Protein AF-A0A645G4I4-F1 (afdb_monomer)

Solvent-accessible surface area (backbone atoms only — not comparable to full-atom values): 6638 Å² total; per-residue (Å²): 136,49,60,52,99,86,66,51,76,42,92,48,72,68,53,45,50,53,52,50,50,37,56,75,72,66,52,58,65,49,76,59,77,82,74,96,56,61,87,83,54,78,66,47,58,30,30,40,62,46,33,71,97,43,39,30,35,32,32,72,43,63,69,94,60,55,72,68,50,56,53,49,42,53,55,49,36,75,74,43,95,36,46,72,42,78,33,53,63,84,49,79,80,66,82,77,77,71,45,52,71,66,54,58,69,71,78,109

Sequence (108 aa):
MVVNEQWIPYENIYEYQLISEMIAEKRPFIKGLRYNLDRKKPLSSLVDLNTLPEPTAMYIIPPAQSHTYRESVDNLIQQSDYLGWIWEAEMAMPELPTHKTQIEEKDE

Radius of gyration: 14.22 Å; Cα contacts (8 Å, |Δi|>4): 135; chains: 1; bounding box: 32×26×47 Å

Mean predicted aligned error: 5.24 Å

Organism: NCBI:txid1076179

Secondary structure (DSSP, 8-state):
-EE-TT--EESSHHHHHHHHHHHHTT--EEEP--SS--TTS---SEEESS-SSS-EEEEEE-TT--HHHHHHHHHHHHTSSSEEEEEETTSPPPPPPPPHHHHHTT--

pLDDT: mean 88.67, std 11.61, range [46.47, 97.25]

Nearest PDB structures (foldseek):
  7zrz-assembly1_DP1  TM=4.320E-01  e=5.415E-01  Homo sapiens
  8cp3-assembly1_A  TM=6.399E-01  e=3.062E+00  Methanococcus maripaludis S2
  6xl1-assembly1_B  TM=5.086E-01  e=2.346E+00  Treponema succinifaciens DSM 2489
  2fwr-assembly1_A  TM=2.956E-01  e=3.499E+00  Archaeoglobus fulgidus
  6akd-assembly1_A  TM=3.253E-01  e=3.740E+00  Streptomyces sp. ML694-90F3

Structure (mmCIF, N/CA/C/O backbone):
data_AF-A0A645G4I4-F1
#
_entry.id   AF-A0A645G4I4-F1
#
loop_
_atom_site.group_PDB
_atom_site.id
_atom_site.type_symbol
_atom_site.label_atom_id
_atom_site.label_alt_id
_atom_site.label_comp_id
_atom_site.label_asym_id
_atom_site.label_entity_id
_atom_site.label_se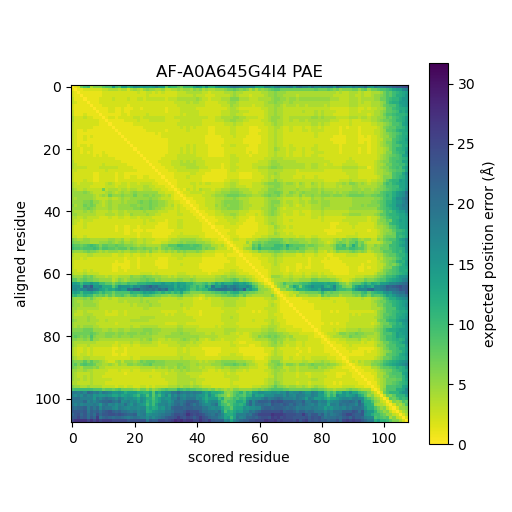q_id
_atom_site.pdbx_PDB_ins_code
_atom_site.Cartn_x
_atom_site.Cartn_y
_atom_site.Cartn_z
_atom_site.occupancy
_atom_site.B_iso_or_equiv
_atom_site.auth_seq_id
_atom_site.auth_comp_id
_atom_site.auth_asym_id
_atom_site.auth_atom_id
_atom_site.pdbx_PDB_model_num
ATOM 1 N N . MET A 1 1 ? -9.363 -3.282 -14.951 1.00 68.00 1 MET A N 1
ATOM 2 C CA . MET A 1 1 ? -9.435 -2.967 -13.512 1.00 68.00 1 MET A CA 1
ATOM 3 C C . MET A 1 1 ? -10.123 -4.143 -12.859 1.00 68.00 1 MET A C 1
ATOM 5 O O . MET A 1 1 ? -11.222 -4.472 -13.288 1.00 68.00 1 MET A O 1
ATOM 9 N N . VAL A 1 2 ? -9.434 -4.830 -11.954 1.00 91.81 2 VAL A N 1
ATOM 10 C CA . VAL A 1 2 ? -9.983 -5.965 -11.201 1.00 91.81 2 VAL A CA 1
ATOM 11 C C . VAL A 1 2 ? -10.158 -5.494 -9.761 1.00 91.81 2 VAL A C 1
ATOM 13 O O . VAL A 1 2 ? -9.404 -4.633 -9.309 1.00 91.81 2 VAL A O 1
ATOM 16 N N . VAL A 1 3 ? -11.187 -5.987 -9.084 1.00 96.38 3 VAL A N 1
ATOM 17 C CA . VAL A 1 3 ? -11.506 -5.627 -7.699 1.00 96.38 3 VAL A CA 1
ATOM 18 C C . VAL A 1 3 ? -11.525 -6.875 -6.826 1.00 96.38 3 VAL A C 1
ATOM 20 O O . VAL A 1 3 ? -11.744 -7.976 -7.336 1.00 96.38 3 VAL A O 1
ATOM 23 N N . ASN A 1 4 ? -11.250 -6.715 -5.532 1.00 95.56 4 ASN A N 1
ATOM 24 C CA . ASN A 1 4 ? -11.439 -7.781 -4.546 1.00 95.56 4 ASN A CA 1
ATOM 25 C C . ASN A 1 4 ? -12.909 -7.852 -4.079 1.00 95.56 4 ASN A C 1
ATOM 27 O O . ASN A 1 4 ? -13.764 -7.112 -4.570 1.00 95.56 4 ASN A O 1
ATOM 31 N N . GLU A 1 5 ? -13.209 -8.735 -3.125 1.00 95.75 5 GLU A N 1
ATOM 32 C CA . GLU A 1 5 ? -14.564 -8.933 -2.580 1.00 95.75 5 GLU A CA 1
ATOM 33 C C . GLU A 1 5 ? -15.142 -7.665 -1.924 1.00 95.75 5 GLU A C 1
ATOM 35 O O . GLU A 1 5 ? -16.351 -7.441 -1.933 1.00 95.75 5 GLU A O 1
ATOM 40 N N . GLN A 1 6 ? -14.271 -6.798 -1.407 1.00 95.50 6 GLN A N 1
ATOM 41 C CA . GLN A 1 6 ? -14.589 -5.503 -0.808 1.00 95.50 6 GLN A CA 1
ATOM 42 C C . GLN A 1 6 ? -14.659 -4.368 -1.846 1.00 95.50 6 GLN A C 1
ATOM 44 O O . GLN A 1 6 ? -14.733 -3.200 -1.470 1.00 95.50 6 GLN A O 1
ATOM 49 N N . TRP A 1 7 ? -14.646 -4.690 -3.146 1.00 95.75 7 TRP A N 1
ATOM 50 C CA . TRP A 1 7 ? -14.690 -3.738 -4.263 1.00 95.75 7 TRP A CA 1
ATOM 51 C C . TRP A 1 7 ? -13.495 -2.777 -4.343 1.00 95.75 7 TRP A C 1
ATOM 53 O O . TRP A 1 7 ? -13.563 -1.738 -5.002 1.00 95.75 7 TRP A O 1
ATOM 63 N N . ILE A 1 8 ? -12.371 -3.134 -3.722 1.00 96.31 8 ILE A N 1
ATOM 64 C CA . ILE A 1 8 ? -11.139 -2.350 -3.773 1.00 96.31 8 ILE A CA 1
ATOM 65 C C . ILE A 1 8 ? -10.366 -2.736 -5.038 1.00 96.31 8 ILE A C 1
ATOM 67 O O . ILE A 1 8 ? -10.055 -3.916 -5.231 1.00 96.31 8 ILE A O 1
ATOM 71 N N . PRO A 1 9 ? -10.056 -1.775 -5.924 1.00 95.31 9 PRO A N 1
ATOM 72 C CA . PRO A 1 9 ? -9.311 -2.052 -7.141 1.00 95.31 9 PRO A CA 1
ATOM 73 C C . PRO A 1 9 ? -7.841 -2.353 -6.844 1.00 95.31 9 PRO A C 1
ATOM 75 O O . PRO A 1 9 ? -7.217 -1.707 -6.000 1.00 95.31 9 PRO A O 1
ATOM 78 N N . TYR A 1 10 ? -7.283 -3.288 -7.607 1.00 94.19 10 TYR A N 1
ATOM 79 C CA . TYR A 1 10 ? -5.862 -3.619 -7.593 1.00 94.19 10 TYR A CA 1
ATOM 80 C C . TYR A 1 10 ? -5.329 -3.804 -9.019 1.00 94.19 10 TYR A C 1
ATOM 82 O O . TYR A 1 10 ? -6.062 -4.138 -9.958 1.00 94.19 10 TYR A O 1
ATOM 90 N N . GLU A 1 11 ? -4.038 -3.552 -9.198 1.00 89.69 11 GLU A N 1
ATOM 91 C CA . GLU A 1 11 ? -3.355 -3.599 -10.488 1.00 89.69 11 GLU A CA 1
ATOM 92 C C . GLU A 1 11 ? -2.646 -4.930 -10.743 1.00 89.69 11 GLU A C 1
ATOM 94 O O . GLU A 1 11 ? -2.442 -5.299 -11.900 1.00 89.69 11 GLU A O 1
ATOM 99 N N . ASN A 1 12 ? -2.245 -5.639 -9.687 1.00 90.81 12 ASN A N 1
ATOM 100 C CA . ASN A 1 12 ? -1.506 -6.896 -9.775 1.00 90.81 12 ASN A CA 1
ATOM 101 C C . ASN A 1 12 ? -1.705 -7.759 -8.515 1.00 90.81 12 ASN A C 1
ATOM 103 O O . ASN A 1 12 ? -2.325 -7.331 -7.542 1.00 90.81 12 ASN A O 1
ATOM 107 N N . ILE A 1 13 ? -1.176 -8.985 -8.548 1.00 92.81 13 ILE A N 1
ATOM 108 C CA . ILE A 1 13 ? -1.336 -9.964 -7.465 1.00 92.81 13 ILE A CA 1
ATOM 109 C C . ILE A 1 13 ? -0.642 -9.552 -6.158 1.00 92.81 13 ILE A C 1
ATOM 111 O O . ILE A 1 13 ? -1.155 -9.843 -5.084 1.00 92.81 13 ILE A O 1
ATOM 115 N N . TYR A 1 14 ? 0.478 -8.832 -6.234 1.00 94.50 14 TYR A N 1
ATOM 116 C CA . TYR A 1 14 ? 1.203 -8.350 -5.056 1.00 94.50 14 TYR A CA 1
ATOM 117 C C . TYR A 1 14 ? 0.407 -7.263 -4.334 1.00 94.50 14 TYR A C 1
ATOM 119 O O . TYR A 1 14 ? 0.267 -7.284 -3.117 1.00 94.50 14 TYR A O 1
ATOM 127 N N . GLU A 1 15 ? -0.198 -6.344 -5.086 1.00 94.88 15 GLU A N 1
ATOM 128 C CA . GLU A 1 15 ? -1.087 -5.338 -4.512 1.00 94.88 15 GLU A CA 1
ATOM 129 C C . GLU A 1 15 ? -2.346 -5.974 -3.912 1.00 94.88 15 GLU A C 1
ATOM 131 O O . GLU A 1 15 ? -2.774 -5.571 -2.834 1.00 94.88 15 GLU A O 1
ATOM 136 N N . TYR A 1 16 ? -2.899 -7.007 -4.557 1.00 95.94 16 TYR A N 1
ATOM 137 C CA . TYR A 1 16 ? -3.989 -7.794 -3.981 1.00 95.94 16 TYR A CA 1
ATOM 138 C C . TYR A 1 16 ? -3.585 -8.434 -2.646 1.00 95.94 16 TYR A C 1
ATOM 140 O O . TYR A 1 16 ? -4.349 -8.360 -1.684 1.00 95.94 16 TYR A O 1
ATOM 148 N N . GLN A 1 17 ? -2.391 -9.030 -2.570 1.00 96.25 17 GLN A N 1
ATOM 149 C CA . GLN A 1 17 ? -1.870 -9.634 -1.343 1.00 96.25 17 GLN A CA 1
ATOM 150 C C . GLN A 1 17 ? -1.718 -8.593 -0.230 1.00 96.25 17 GLN A C 1
ATOM 152 O O . GLN A 1 17 ? -2.235 -8.805 0.863 1.00 96.25 17 GLN A O 1
ATOM 157 N N . LEU A 1 18 ? -1.094 -7.449 -0.523 1.00 96.81 18 LEU A N 1
ATOM 158 C CA . LEU A 1 18 ? -0.932 -6.372 0.452 1.00 96.81 18 LEU A CA 1
ATOM 159 C C . LEU A 1 18 ? -2.289 -5.859 0.958 1.00 96.81 18 LEU A C 1
ATOM 161 O O . LEU A 1 18 ? -2.492 -5.729 2.160 1.00 96.81 18 LEU A O 1
ATOM 165 N N . ILE A 1 19 ? -3.245 -5.605 0.057 1.00 97.25 19 ILE A N 1
ATOM 166 C CA . ILE A 1 19 ? -4.599 -5.173 0.438 1.00 97.25 19 ILE A CA 1
ATOM 167 C C . ILE A 1 19 ? -5.289 -6.234 1.302 1.00 97.25 19 ILE A C 1
ATOM 169 O O . ILE A 1 19 ? -5.971 -5.887 2.264 1.00 97.25 19 ILE A O 1
ATOM 173 N N . SER A 1 20 ? -5.122 -7.514 0.971 1.00 97.12 20 SER A N 1
ATOM 174 C CA . SER A 1 20 ? -5.723 -8.615 1.728 1.00 97.12 20 SER A CA 1
ATOM 175 C C . SER A 1 20 ? -5.190 -8.664 3.160 1.00 97.12 20 SER A C 1
ATOM 177 O O . SER A 1 20 ? -5.989 -8.795 4.084 1.00 97.12 20 SER A O 1
ATOM 179 N N . GLU A 1 21 ? -3.882 -8.475 3.350 1.00 96.62 21 GLU A N 1
ATOM 180 C CA . GLU A 1 21 ? -3.269 -8.429 4.683 1.00 96.62 21 GLU A CA 1
ATOM 181 C C . GLU A 1 21 ? -3.752 -7.214 5.486 1.00 96.62 21 GLU A C 1
ATOM 183 O O . GLU A 1 21 ? -4.183 -7.345 6.629 1.00 96.62 21 GLU A O 1
ATOM 188 N N . MET A 1 22 ? -3.802 -6.035 4.856 1.00 96.69 22 MET A N 1
ATOM 189 C CA . MET A 1 22 ? -4.324 -4.817 5.489 1.00 96.69 22 MET A CA 1
ATOM 190 C C . MET A 1 22 ? -5.778 -4.981 5.957 1.00 96.69 22 MET A C 1
ATOM 192 O O . MET A 1 22 ? -6.145 -4.512 7.036 1.00 96.69 22 MET A O 1
ATOM 196 N N . ILE A 1 23 ? -6.614 -5.660 5.160 1.00 96.31 23 ILE A N 1
ATOM 197 C CA . ILE A 1 23 ? -8.003 -5.977 5.520 1.00 96.31 23 ILE A CA 1
ATOM 198 C C . ILE A 1 23 ? -8.055 -7.002 6.657 1.00 96.31 23 ILE A C 1
ATOM 200 O O . ILE A 1 23 ? -8.850 -6.826 7.584 1.00 96.31 23 ILE A O 1
ATOM 204 N N . ALA A 1 24 ? -7.234 -8.055 6.603 1.00 95.38 24 ALA A N 1
ATOM 205 C CA . ALA A 1 24 ? -7.180 -9.094 7.630 1.00 95.38 24 ALA A CA 1
ATOM 206 C C . ALA A 1 24 ? -6.793 -8.516 9.001 1.00 95.38 24 ALA A C 1
ATOM 208 O O . ALA A 1 24 ? -7.450 -8.812 10.001 1.00 95.38 24 ALA A O 1
ATOM 209 N N . GLU A 1 25 ? -5.814 -7.608 9.027 1.00 94.25 25 GLU A N 1
ATOM 210 C CA . GLU A 1 25 ? -5.404 -6.866 10.225 1.00 94.25 25 GLU A CA 1
ATOM 211 C C . GLU A 1 25 ? -6.343 -5.700 10.589 1.00 94.25 25 GLU A C 1
ATOM 213 O O . GLU A 1 25 ? -6.122 -5.010 11.583 1.00 94.25 25 GLU A O 1
ATOM 218 N N . LYS A 1 26 ? -7.418 -5.474 9.818 1.00 93.81 26 LYS A N 1
ATOM 219 C CA . LYS A 1 26 ? -8.404 -4.394 10.019 1.00 93.81 26 LYS A CA 1
ATOM 220 C C . LYS A 1 26 ? -7.772 -2.999 10.088 1.00 93.81 26 LYS A C 1
ATOM 222 O O . LYS A 1 26 ? -8.268 -2.117 10.795 1.00 93.81 26 LYS A O 1
ATOM 227 N N . ARG A 1 27 ? -6.692 -2.779 9.339 1.00 93.75 27 ARG A N 1
ATOM 228 C CA . ARG A 1 27 ? -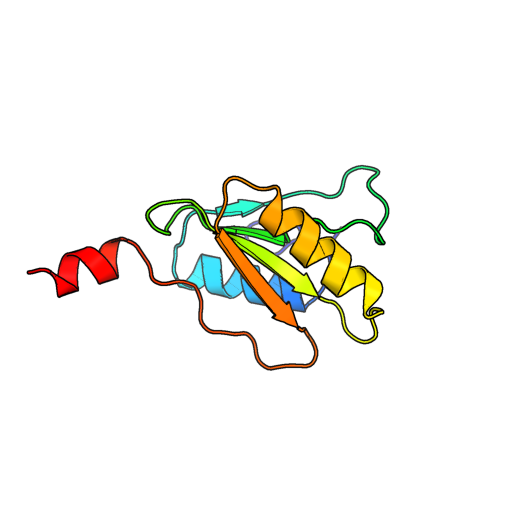5.991 -1.495 9.306 1.00 93.75 27 ARG A CA 1
ATOM 229 C C . ARG A 1 27 ? -6.725 -0.507 8.399 1.00 93.75 27 ARG A C 1
ATOM 231 O O . ARG A 1 27 ? -7.060 -0.858 7.267 1.00 93.75 27 ARG A O 1
ATOM 238 N N . PRO A 1 28 ? -6.969 0.738 8.840 1.00 94.62 28 PRO A N 1
ATOM 239 C CA . PRO A 1 28 ? -7.449 1.785 7.953 1.00 94.62 28 PRO A CA 1
ATOM 240 C C . PRO A 1 28 ? -6.339 2.207 6.983 1.00 94.62 28 PRO A C 1
ATOM 242 O O . PRO A 1 28 ? -5.212 2.484 7.391 1.00 94.62 28 PRO A O 1
ATOM 245 N N . PHE A 1 29 ? -6.666 2.312 5.697 1.00 97.19 29 PHE A N 1
ATOM 246 C CA . PHE A 1 29 ? -5.724 2.762 4.674 1.00 97.19 29 PHE A CA 1
ATOM 247 C C . PHE A 1 29 ? -6.393 3.618 3.596 1.00 97.19 29 PHE A C 1
ATOM 249 O O . PHE A 1 29 ? -7.603 3.544 3.376 1.00 97.19 29 PHE A O 1
ATOM 256 N N . ILE A 1 30 ? -5.586 4.407 2.884 1.00 96.81 30 ILE A N 1
ATOM 257 C CA . ILE A 1 30 ? -5.996 5.135 1.675 1.00 96.81 30 ILE A CA 1
ATOM 258 C C . ILE A 1 30 ? -5.452 4.402 0.451 1.00 96.81 30 ILE A C 1
ATOM 260 O O . ILE A 1 30 ? -4.246 4.199 0.333 1.00 96.81 30 ILE A O 1
ATOM 264 N N . LYS A 1 31 ? -6.326 4.037 -0.495 1.00 96.00 31 LYS A N 1
ATOM 265 C CA . LYS A 1 31 ? -5.924 3.457 -1.784 1.00 96.00 31 LYS A CA 1
ATOM 266 C C . LYS A 1 31 ? -5.677 4.559 -2.815 1.00 96.00 31 LYS A C 1
ATOM 268 O O . LYS A 1 31 ? -6.605 5.265 -3.206 1.00 96.00 31 LYS A O 1
ATOM 273 N N . GLY A 1 32 ? -4.446 4.655 -3.312 1.00 91.50 32 GLY A N 1
ATOM 274 C CA . GLY A 1 32 ? -4.122 5.480 -4.476 1.00 91.50 32 GLY A CA 1
ATOM 275 C C . GLY A 1 32 ? -4.584 4.814 -5.774 1.00 91.50 32 GLY A C 1
ATOM 276 O O . GLY A 1 32 ? -4.399 3.609 -5.956 1.00 91.50 32 GLY A O 1
ATOM 277 N N . LEU A 1 33 ? -5.177 5.582 -6.690 1.00 92.06 33 LEU A N 1
ATOM 278 C CA . LEU A 1 33 ? -5.589 5.092 -8.008 1.00 92.06 33 LEU A CA 1
ATOM 279 C C . LEU A 1 33 ? -4.802 5.788 -9.109 1.00 92.06 33 LEU A C 1
ATOM 281 O O . LEU A 1 33 ? -4.677 7.014 -9.141 1.00 92.06 33 LEU A O 1
ATOM 285 N N . ARG A 1 34 ? -4.296 4.989 -10.044 1.00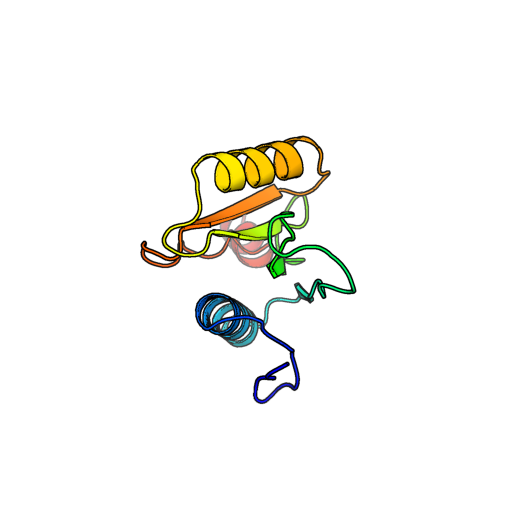 90.00 34 ARG A N 1
ATOM 286 C CA . ARG A 1 34 ? -3.503 5.465 -11.169 1.00 90.00 34 ARG A CA 1
ATOM 287 C C . ARG A 1 34 ? -4.404 5.983 -12.291 1.00 90.00 34 ARG A C 1
ATOM 289 O O . ARG A 1 34 ? -4.719 5.266 -13.237 1.00 90.00 34 ARG A O 1
ATOM 296 N N . TYR A 1 35 ? -4.801 7.250 -12.211 1.00 89.31 35 TYR A N 1
ATOM 297 C CA . TYR A 1 35 ? -5.557 7.919 -13.274 1.00 89.31 35 TYR A CA 1
ATOM 298 C C . TYR A 1 35 ? -4.623 8.651 -14.237 1.00 89.31 35 TYR A C 1
ATOM 300 O O . TYR A 1 35 ? -3.991 9.633 -13.861 1.00 89.31 35 TYR A O 1
ATOM 308 N N . ASN A 1 36 ? -4.533 8.175 -15.485 1.00 88.81 36 ASN A N 1
ATOM 309 C CA . ASN A 1 36 ? -3.692 8.759 -16.546 1.00 88.81 36 ASN A CA 1
ATOM 310 C C . ASN A 1 36 ? -2.205 8.940 -16.173 1.00 88.81 36 ASN A C 1
ATOM 312 O O . ASN A 1 36 ? -1.486 9.714 -16.803 1.00 88.81 36 ASN A O 1
ATOM 316 N N . LEU A 1 37 ? -1.729 8.222 -15.155 1.00 89.62 37 LEU A N 1
ATOM 317 C CA . LEU A 1 37 ? -0.347 8.265 -14.700 1.00 89.62 37 LEU A CA 1
ATOM 318 C C . LEU A 1 37 ? 0.419 7.088 -15.316 1.00 89.62 37 LEU A C 1
ATOM 320 O O . LEU A 1 37 ? 0.018 5.935 -15.168 1.00 89.62 37 LEU A O 1
ATOM 324 N N . ASP A 1 38 ? 1.524 7.377 -16.004 1.00 88.25 38 ASP A N 1
ATOM 325 C CA . ASP A 1 38 ? 2.373 6.365 -16.646 1.00 88.25 38 ASP A CA 1
ATOM 326 C C . ASP A 1 38 ? 2.816 5.289 -15.637 1.00 88.25 38 ASP A C 1
ATOM 328 O O . ASP A 1 38 ? 3.179 5.611 -14.505 1.00 88.25 38 ASP A O 1
ATOM 332 N N . ARG A 1 39 ? 2.812 4.011 -16.039 1.00 84.19 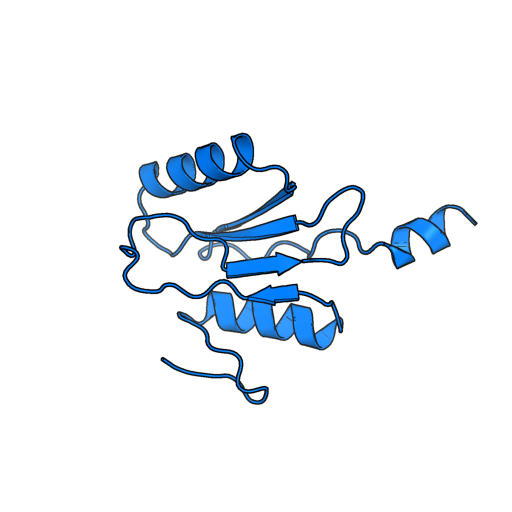39 ARG A N 1
ATOM 333 C CA . ARG A 1 39 ? 3.242 2.873 -15.204 1.00 84.19 39 ARG A CA 1
ATOM 334 C C . ARG A 1 39 ? 4.701 2.968 -14.755 1.00 84.19 39 ARG A C 1
ATOM 336 O O . ARG A 1 39 ? 5.054 2.387 -13.737 1.00 84.19 39 ARG A O 1
ATOM 343 N N . LYS A 1 40 ? 5.536 3.704 -15.489 1.00 84.88 40 LYS A N 1
ATOM 344 C CA . LYS A 1 40 ? 6.933 3.969 -15.127 1.00 84.88 40 LYS A CA 1
ATOM 345 C C . LYS A 1 40 ? 7.068 4.963 -13.977 1.00 84.88 40 LYS A C 1
ATOM 347 O O . LYS A 1 40 ? 8.132 5.034 -13.374 1.00 84.88 40 LYS A O 1
ATOM 352 N N . LYS A 1 41 ? 6.021 5.740 -13.675 1.00 88.88 41 LYS A N 1
ATOM 353 C CA . LYS A 1 41 ? 6.034 6.673 -12.546 1.00 88.88 41 LYS A CA 1
ATOM 354 C C . LYS A 1 41 ? 5.647 5.942 -11.259 1.00 88.88 41 LYS A C 1
ATOM 356 O O . LYS A 1 41 ? 4.592 5.290 -11.241 1.00 88.88 41 LYS A O 1
ATOM 361 N N . PRO A 1 42 ? 6.449 6.060 -10.190 1.00 91.19 42 PRO A N 1
ATOM 362 C CA . PRO A 1 42 ? 6.121 5.443 -8.917 1.00 91.19 42 PRO A CA 1
ATOM 363 C C . PRO A 1 42 ? 4.829 6.039 -8.349 1.00 91.19 42 PRO A C 1
ATOM 365 O O . PRO A 1 42 ? 4.534 7.220 -8.524 1.00 91.19 42 PRO A O 1
ATOM 368 N N . LEU A 1 43 ? 4.041 5.187 -7.706 1.00 92.94 43 LEU A N 1
ATOM 369 C CA . LEU A 1 43 ? 2.857 5.541 -6.928 1.00 92.94 43 LEU A CA 1
ATOM 370 C C . LEU A 1 43 ? 2.799 4.551 -5.769 1.00 92.94 43 LEU A C 1
ATOM 372 O O . LEU A 1 43 ? 3.089 3.369 -5.977 1.00 92.94 43 LEU A O 1
ATOM 376 N N . SER A 1 44 ? 2.430 5.010 -4.577 1.00 95.12 44 SER A N 1
ATOM 377 C CA . SER A 1 44 ? 2.152 4.093 -3.477 1.00 95.12 44 SER A CA 1
ATOM 378 C C . SER A 1 44 ? 0.947 3.219 -3.828 1.00 95.12 44 SER A C 1
ATOM 380 O O . SER A 1 44 ? -0.056 3.689 -4.371 1.00 95.12 44 SER A O 1
ATOM 382 N N . SER A 1 45 ? 1.038 1.927 -3.526 1.00 95.00 45 SER A N 1
ATOM 383 C CA . SER A 1 45 ? -0.108 1.026 -3.633 1.00 95.00 45 SER A CA 1
ATOM 384 C C . SER A 1 45 ? -1.209 1.485 -2.685 1.00 95.00 45 SER A C 1
ATOM 386 O O . SER A 1 45 ? -2.365 1.620 -3.088 1.00 95.00 45 SER A O 1
ATOM 388 N N . LEU A 1 46 ? -0.847 1.802 -1.445 1.00 97.25 46 LEU A N 1
ATOM 389 C CA . LEU A 1 46 ? -1.735 2.391 -0.450 1.00 97.25 46 LEU A CA 1
ATOM 390 C C . LEU A 1 46 ? -0.933 3.164 0.600 1.00 97.25 46 LEU A C 1
ATOM 392 O O . LEU A 1 46 ? 0.296 3.117 0.614 1.00 97.25 46 LEU A O 1
ATOM 396 N N . VAL A 1 47 ? -1.633 3.884 1.467 1.00 97.12 47 VAL A N 1
ATOM 397 C CA . VAL A 1 47 ? -1.064 4.546 2.644 1.00 97.12 47 VAL A CA 1
ATOM 398 C C . VAL A 1 47 ? -1.716 3.948 3.886 1.00 97.12 47 VAL A C 1
ATOM 400 O O . VAL A 1 47 ? -2.933 4.067 4.034 1.00 97.12 47 VAL A O 1
ATOM 403 N N . ASP A 1 48 ? -0.926 3.311 4.752 1.00 96.56 48 ASP A N 1
ATOM 404 C CA . ASP A 1 48 ? -1.361 2.841 6.071 1.00 96.56 48 ASP A CA 1
ATOM 405 C C . ASP A 1 48 ? -1.536 4.054 6.998 1.00 96.56 48 ASP A C 1
ATOM 407 O O . ASP A 1 48 ? -0.599 4.824 7.217 1.00 96.56 48 ASP A O 1
ATOM 411 N N . LEU A 1 49 ? -2.749 4.251 7.521 1.00 94.94 49 LEU A N 1
ATOM 412 C CA . LEU A 1 49 ? -3.075 5.357 8.432 1.00 94.94 49 LEU A CA 1
ATOM 413 C C . LEU A 1 49 ? -2.823 5.009 9.904 1.00 94.94 49 LEU A C 1
ATOM 415 O O . LEU A 1 49 ? -3.025 5.838 10.797 1.00 94.94 49 LEU A O 1
ATOM 419 N N . ASN A 1 50 ? -2.405 3.776 10.164 1.00 91.12 50 ASN A N 1
ATOM 420 C CA . ASN A 1 50 ? -2.324 3.184 11.486 1.00 91.12 50 ASN A CA 1
ATOM 421 C C . ASN A 1 50 ? -0.903 3.135 12.056 1.00 91.12 50 ASN A C 1
ATOM 423 O O . ASN A 1 50 ? -0.626 2.425 13.023 1.00 91.12 50 ASN A O 1
ATOM 427 N N . THR A 1 51 ? 0.003 3.900 11.458 1.00 88.69 51 THR A N 1
ATOM 428 C CA . THR A 1 51 ? 1.394 4.037 11.885 1.00 88.69 51 THR A CA 1
ATOM 429 C C . THR A 1 51 ? 1.611 5.372 12.595 1.00 88.69 51 THR A C 1
ATOM 431 O O . THR A 1 51 ? 0.895 6.348 12.347 1.00 88.69 51 THR A O 1
ATOM 434 N N . LEU A 1 52 ? 2.568 5.407 13.526 1.00 81.56 52 LEU A N 1
ATOM 435 C CA . LEU A 1 52 ? 3.016 6.614 14.231 1.00 81.56 52 LEU A CA 1
ATOM 436 C C . LEU A 1 52 ? 4.514 6.846 13.981 1.00 81.56 52 LEU A C 1
ATOM 438 O O . LEU A 1 52 ? 5.248 5.870 13.826 1.00 81.56 52 LEU A O 1
ATOM 442 N N . PRO A 1 53 ? 4.986 8.108 13.992 1.00 83.00 53 PRO A N 1
ATOM 443 C CA . PRO A 1 53 ? 4.208 9.343 14.174 1.00 83.00 53 PRO A CA 1
ATOM 444 C C . PRO A 1 53 ? 3.386 9.741 12.935 1.00 83.00 53 PRO A C 1
ATOM 446 O O . PRO A 1 53 ? 2.380 10.435 13.066 1.00 83.00 53 PRO A O 1
ATOM 449 N N . GLU A 1 54 ? 3.774 9.256 11.758 1.00 89.69 54 GLU A N 1
ATOM 450 C CA . GLU A 1 54 ? 3.195 9.615 10.462 1.00 89.69 54 GLU A CA 1
ATOM 451 C C . GLU A 1 54 ? 2.570 8.389 9.772 1.00 89.69 54 GLU A C 1
ATOM 453 O O . GLU A 1 54 ? 2.978 7.252 10.047 1.00 89.69 54 GLU A O 1
ATOM 458 N N . PRO A 1 55 ? 1.595 8.586 8.863 1.00 94.44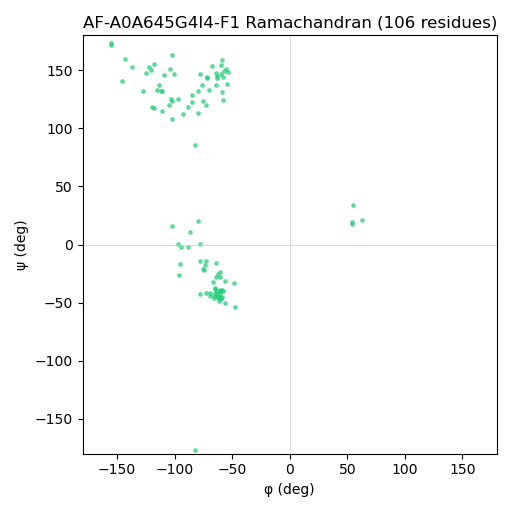 55 PRO A N 1
ATOM 459 C CA . PRO A 1 55 ? 1.139 7.536 7.957 1.00 94.44 55 PRO A CA 1
ATOM 460 C C . PRO A 1 55 ? 2.293 6.950 7.135 1.00 94.44 55 PRO A C 1
ATOM 462 O O . PRO A 1 55 ? 3.261 7.644 6.819 1.00 94.44 55 PRO A O 1
ATOM 465 N N . THR A 1 56 ? 2.171 5.682 6.746 1.00 96.50 56 THR A N 1
ATOM 466 C CA . THR A 1 56 ? 3.206 4.983 5.974 1.00 96.50 56 THR A CA 1
ATOM 467 C C . THR A 1 56 ? 2.726 4.715 4.557 1.00 96.50 56 THR A C 1
ATOM 469 O O . THR A 1 56 ? 1.789 3.949 4.332 1.00 96.50 56 THR A O 1
ATOM 472 N N . ALA A 1 57 ? 3.377 5.330 3.575 1.00 96.94 57 ALA A N 1
ATOM 473 C CA . ALA A 1 57 ? 3.162 5.042 2.168 1.00 96.94 57 ALA A CA 1
ATOM 474 C C . ALA A 1 57 ? 3.828 3.709 1.795 1.00 96.94 57 ALA A C 1
ATOM 476 O O . ALA A 1 57 ? 5.030 3.518 1.982 1.00 96.94 57 ALA A O 1
ATOM 477 N N . MET A 1 58 ? 3.035 2.787 1.252 1.00 96.69 58 MET A N 1
ATOM 478 C CA . MET A 1 58 ? 3.459 1.427 0.933 1.00 96.69 58 MET A CA 1
ATOM 479 C C . MET A 1 58 ? 3.662 1.279 -0.572 1.00 96.69 58 MET A C 1
ATOM 481 O O . MET A 1 58 ? 2.733 1.467 -1.363 1.00 96.69 58 MET A O 1
ATOM 485 N N . TYR A 1 59 ? 4.881 0.942 -0.973 1.00 95.75 59 TYR A N 1
ATOM 486 C CA . TYR A 1 59 ? 5.310 0.829 -2.360 1.00 95.75 59 TYR A CA 1
ATOM 487 C C . TYR A 1 59 ? 5.632 -0.620 -2.701 1.00 95.75 59 TYR A C 1
ATOM 489 O O . TYR A 1 59 ? 6.307 -1.315 -1.946 1.00 95.75 59 TYR A O 1
ATOM 497 N N . ILE A 1 60 ? 5.192 -1.054 -3.878 1.00 94.25 60 ILE A N 1
ATOM 498 C CA . ILE A 1 60 ? 5.546 -2.357 -4.437 1.00 94.25 60 ILE A CA 1
ATOM 499 C C . ILE A 1 60 ? 6.423 -2.119 -5.659 1.00 94.25 60 ILE A C 1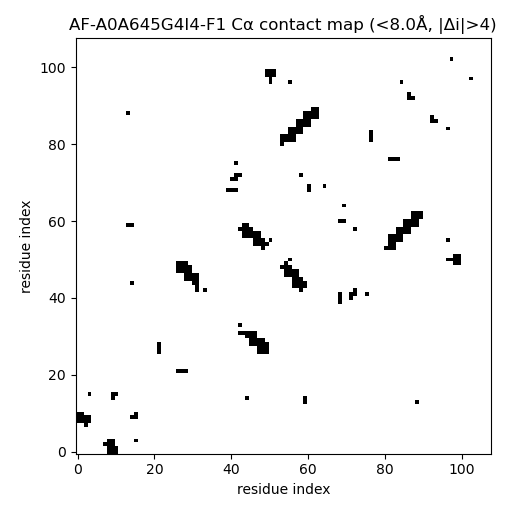
ATOM 501 O O . ILE A 1 60 ? 6.092 -1.308 -6.530 1.00 94.25 60 ILE A O 1
ATOM 505 N N . ILE A 1 61 ? 7.536 -2.838 -5.726 1.00 92.75 61 ILE A N 1
ATOM 506 C CA . ILE A 1 61 ? 8.455 -2.836 -6.860 1.00 92.75 61 ILE A CA 1
ATOM 507 C C . ILE A 1 61 ? 8.193 -4.111 -7.654 1.00 92.75 61 ILE A C 1
ATOM 509 O O . ILE A 1 61 ? 8.499 -5.198 -7.161 1.00 92.75 61 ILE A O 1
ATOM 513 N N . PRO A 1 62 ? 7.583 -4.003 -8.851 1.00 86.88 62 PRO A N 1
ATOM 514 C CA . PRO A 1 62 ? 7.277 -5.167 -9.670 1.00 86.88 62 PRO A CA 1
ATOM 515 C C . PRO A 1 62 ? 8.528 -5.975 -10.050 1.00 86.88 62 PRO A C 1
ATOM 517 O O . PRO A 1 62 ? 9.608 -5.389 -10.171 1.00 86.88 62 PRO A O 1
ATOM 520 N N . PRO A 1 63 ? 8.381 -7.284 -10.331 1.00 84.88 63 PRO A N 1
ATOM 521 C CA . PRO A 1 63 ? 9.478 -8.117 -10.817 1.00 84.88 63 PRO A CA 1
ATOM 522 C C . PRO A 1 63 ? 10.081 -7.562 -12.107 1.00 84.88 63 PRO A C 1
ATOM 524 O O . PRO A 1 63 ? 9.370 -6.960 -12.918 1.00 84.88 63 PRO A O 1
ATOM 527 N N . ALA A 1 64 ? 11.380 -7.785 -12.307 1.00 76.25 64 ALA A N 1
ATOM 528 C CA . ALA A 1 64 ? 12.126 -7.319 -13.480 1.00 76.25 64 ALA A CA 1
ATOM 529 C C . ALA A 1 64 ? 12.044 -5.799 -13.773 1.00 76.25 64 ALA A C 1
ATOM 531 O O . ALA A 1 64 ? 12.359 -5.365 -14.886 1.00 76.25 64 ALA A O 1
ATOM 532 N N . GLN A 1 65 ? 11.638 -4.966 -12.806 1.00 74.12 65 GLN A N 1
ATOM 533 C CA . GLN A 1 65 ? 11.764 -3.512 -12.927 1.00 74.12 65 GLN A CA 1
ATOM 534 C C . GLN A 1 65 ? 13.226 -3.084 -12.811 1.00 74.12 65 GLN A C 1
ATOM 536 O O . GLN A 1 65 ? 14.016 -3.656 -12.063 1.00 74.12 65 GLN A O 1
ATOM 541 N N . SER A 1 66 ? 13.591 -2.052 -13.569 1.00 70.75 66 SER A N 1
ATOM 542 C CA . SER A 1 66 ? 14.954 -1.531 -13.568 1.00 70.75 66 SER A CA 1
ATOM 543 C C . SER A 1 66 ? 15.310 -0.887 -12.227 1.00 70.75 66 SER A C 1
ATOM 545 O O . SER A 1 66 ? 14.456 -0.314 -11.547 1.00 70.75 66 SER A O 1
ATOM 547 N N . HIS A 1 67 ? 16.606 -0.882 -11.902 1.00 76.94 67 HIS A N 1
ATOM 548 C CA . HIS A 1 67 ? 17.167 -0.147 -10.760 1.00 76.94 67 HIS A CA 1
ATOM 549 C C . HIS A 1 67 ? 16.685 1.318 -10.709 1.00 76.94 67 HIS A C 1
ATOM 551 O O . HIS A 1 67 ? 16.392 1.854 -9.648 1.00 76.94 67 HIS A O 1
ATOM 557 N N . THR A 1 68 ? 16.462 1.929 -11.874 1.00 83.69 68 THR A N 1
ATOM 558 C CA . THR A 1 68 ? 15.943 3.299 -11.994 1.00 83.69 68 THR A CA 1
ATOM 559 C C . THR A 1 68 ? 14.524 3.490 -11.438 1.00 83.69 68 THR A C 1
ATOM 561 O O . THR A 1 68 ? 14.182 4.586 -10.992 1.00 83.69 68 THR A O 1
ATOM 564 N N . TYR A 1 69 ? 13.675 2.454 -11.434 1.00 88.69 69 TYR A N 1
ATOM 565 C CA . TYR A 1 69 ? 12.356 2.533 -10.798 1.00 88.69 69 TYR A CA 1
ATOM 566 C C . TYR A 1 69 ? 12.487 2.526 -9.272 1.00 88.69 69 TYR A C 1
ATOM 568 O O . TYR A 1 69 ? 11.836 3.331 -8.608 1.00 88.69 69 TYR A O 1
ATOM 576 N N . ARG A 1 70 ? 13.373 1.679 -8.722 1.00 90.56 70 ARG A N 1
ATOM 577 C CA . ARG A 1 70 ? 13.698 1.649 -7.284 1.00 90.56 70 ARG A CA 1
ATOM 578 C C . ARG A 1 70 ? 14.167 3.020 -6.802 1.00 90.56 70 ARG A C 1
ATOM 580 O O . ARG A 1 70 ? 13.590 3.547 -5.857 1.00 90.56 70 ARG A O 1
ATOM 587 N N . GLU A 1 71 ? 15.125 3.614 -7.508 1.00 91.81 71 GLU A N 1
ATOM 588 C CA . GLU A 1 71 ? 15.629 4.963 -7.223 1.00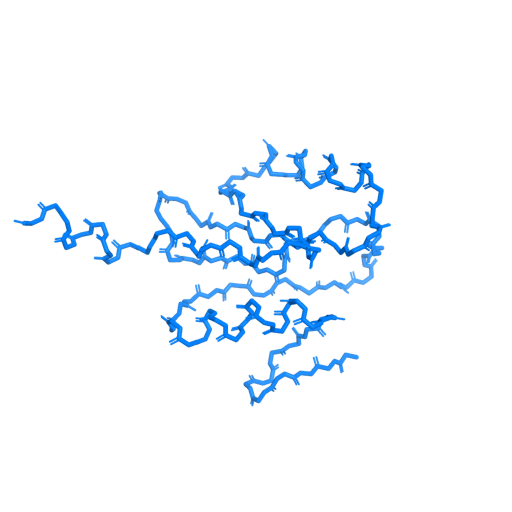 91.81 71 GLU A CA 1
ATOM 589 C C . GLU A 1 71 ? 14.518 6.020 -7.291 1.00 91.81 71 GLU A C 1
ATOM 591 O O . GLU A 1 71 ? 14.466 6.935 -6.474 1.00 91.81 71 GLU A O 1
ATOM 596 N N . SER A 1 72 ? 13.595 5.905 -8.251 1.00 92.75 72 SER A N 1
ATOM 597 C CA . SER A 1 72 ? 12.456 6.826 -8.356 1.00 92.75 72 SER A CA 1
ATOM 598 C C . SER A 1 72 ? 11.514 6.716 -7.152 1.00 92.75 72 SER A C 1
ATOM 600 O O . SER A 1 72 ? 10.994 7.734 -6.698 1.00 92.75 72 SER A O 1
ATOM 602 N N . VAL A 1 73 ? 11.300 5.504 -6.624 1.00 94.44 73 VAL A N 1
ATOM 603 C CA . VAL A 1 73 ? 10.537 5.280 -5.384 1.00 94.44 73 VAL A CA 1
ATOM 604 C C . VAL A 1 73 ? 11.265 5.887 -4.184 1.00 94.44 73 VAL A C 1
ATOM 606 O O . VAL A 1 73 ? 10.638 6.594 -3.402 1.00 94.44 73 VAL A O 1
ATOM 609 N N . ASP A 1 74 ? 12.577 5.671 -4.058 1.00 94.31 74 ASP A N 1
ATOM 610 C CA . ASP A 1 74 ? 13.365 6.240 -2.956 1.00 94.31 74 ASP A CA 1
ATOM 611 C C . ASP A 1 74 ? 13.340 7.770 -2.962 1.00 94.31 74 ASP A C 1
ATOM 613 O O . ASP A 1 74 ? 13.089 8.389 -1.929 1.00 94.31 74 ASP A O 1
ATOM 617 N N . ASN A 1 75 ? 13.521 8.387 -4.132 1.00 94.31 75 ASN A N 1
ATOM 618 C CA . ASN A 1 75 ? 13.425 9.839 -4.284 1.00 94.31 75 ASN A CA 1
ATOM 619 C C . ASN A 1 75 ? 12.033 10.364 -3.902 1.00 94.31 75 ASN A C 1
ATOM 621 O O . ASN A 1 75 ? 11.928 11.413 -3.270 1.00 94.31 75 ASN A O 1
ATOM 625 N N . LEU A 1 76 ? 10.967 9.640 -4.261 1.00 93.56 76 LEU A N 1
ATOM 626 C CA . LEU A 1 76 ? 9.601 10.015 -3.898 1.00 93.56 76 LEU A CA 1
ATOM 627 C C . LEU A 1 76 ? 9.381 9.952 -2.380 1.00 93.56 76 LEU A C 1
ATOM 629 O O . LEU A 1 76 ? 8.776 10.862 -1.825 1.00 93.56 76 LEU A O 1
ATOM 633 N N . ILE A 1 77 ? 9.897 8.917 -1.710 1.00 94.31 77 ILE A N 1
ATOM 634 C CA . ILE A 1 77 ? 9.824 8.788 -0.247 1.00 94.31 77 ILE A CA 1
ATOM 635 C C . ILE A 1 77 ? 10.590 9.923 0.434 1.00 94.31 77 ILE A C 1
ATOM 637 O O . ILE A 1 77 ?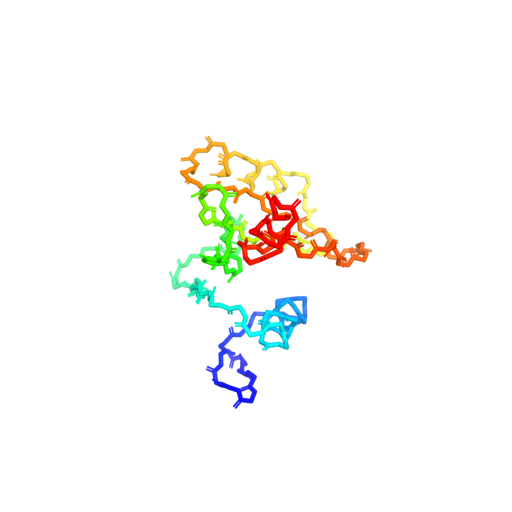 10.060 10.545 1.343 1.00 94.31 77 ILE A O 1
ATOM 641 N N . GLN A 1 78 ? 11.800 10.245 -0.033 1.00 93.94 78 GLN A N 1
ATOM 642 C CA . GLN A 1 78 ? 12.609 11.335 0.535 1.00 93.94 78 GLN A CA 1
ATOM 643 C C . GLN A 1 78 ? 11.948 12.716 0.416 1.00 93.94 78 GLN A C 1
ATOM 645 O O . GLN A 1 78 ? 12.267 13.616 1.189 1.00 93.94 78 GLN A O 1
ATOM 650 N N . GLN A 1 79 ? 11.060 12.897 -0.562 1.00 93.25 79 GLN A N 1
ATOM 651 C CA . GLN A 1 79 ? 10.316 14.138 -0.793 1.00 93.25 79 GLN A CA 1
ATOM 652 C C . GLN A 1 79 ? 8.927 14.144 -0.134 1.00 93.25 79 GLN A C 1
ATOM 654 O O . GLN A 1 79 ? 8.205 15.131 -0.267 1.00 93.25 79 GLN A O 1
ATOM 659 N N . SER A 1 80 ? 8.532 13.049 0.519 1.00 91.50 80 SER A N 1
ATOM 660 C CA . SER A 1 80 ? 7.209 12.864 1.114 1.00 91.50 80 SER A CA 1
ATOM 661 C C . SER A 1 80 ? 7.240 13.098 2.623 1.00 91.50 80 SER A C 1
ATOM 663 O O . SER A 1 80 ? 8.175 12.683 3.296 1.00 91.50 80 SER A O 1
ATOM 665 N N . ASP A 1 81 ? 6.146 13.630 3.169 1.00 90.50 81 ASP A N 1
ATOM 666 C CA . ASP A 1 81 ? 5.904 13.743 4.620 1.00 90.50 81 ASP A CA 1
ATOM 667 C C . ASP A 1 81 ? 5.410 12.417 5.247 1.00 90.50 81 ASP A C 1
ATOM 669 O O . ASP A 1 81 ? 4.716 12.418 6.261 1.00 90.50 81 ASP A O 1
ATOM 673 N N . TYR A 1 82 ? 5.654 11.282 4.584 1.00 91.31 82 TYR A N 1
ATOM 674 C CA . TYR A 1 82 ? 5.192 9.961 5.017 1.00 91.31 82 TYR A CA 1
ATOM 675 C C . TYR A 1 82 ? 6.376 9.017 5.119 1.00 91.31 82 TYR A C 1
ATOM 677 O O . TYR A 1 82 ? 7.285 9.053 4.286 1.00 91.31 82 TYR A O 1
ATOM 685 N N . LEU A 1 83 ? 6.300 8.084 6.067 1.00 92.12 83 LEU A N 1
ATOM 686 C CA . LEU A 1 83 ? 7.234 6.969 6.117 1.00 92.12 83 LEU A CA 1
ATOM 687 C C . LEU A 1 83 ? 7.085 6.105 4.859 1.00 92.12 83 LEU A C 1
ATOM 689 O O . LEU A 1 83 ? 5.988 5.935 4.323 1.00 92.12 83 LEU A O 1
ATOM 693 N N . GLY A 1 84 ? 8.196 5.547 4.385 1.00 94.81 84 GLY A N 1
ATOM 694 C CA . GLY A 1 84 ? 8.215 4.644 3.240 1.00 94.81 84 GLY A CA 1
ATOM 695 C C . GLY A 1 84 ? 8.340 3.191 3.674 1.00 94.81 84 GLY A C 1
ATOM 696 O O . GLY A 1 84 ? 9.315 2.822 4.325 1.00 94.81 84 GLY A O 1
ATOM 697 N N . TRP A 1 85 ? 7.395 2.354 3.256 1.00 96.31 85 TRP A N 1
ATOM 698 C CA . TRP A 1 85 ? 7.525 0.898 3.297 1.00 96.31 85 TRP A CA 1
ATOM 699 C C . TRP A 1 85 ? 7.626 0.377 1.869 1.00 96.31 85 TRP A C 1
ATOM 701 O O . TRP A 1 85 ? 6.844 0.777 1.006 1.00 96.31 85 TRP A O 1
ATOM 711 N N . ILE A 1 86 ? 8.598 -0.488 1.596 1.00 95.69 86 ILE A N 1
ATOM 712 C CA . ILE A 1 86 ? 8.885 -0.974 0.245 1.00 95.69 86 ILE A CA 1
ATOM 713 C C . ILE A 1 86 ? 8.906 -2.494 0.249 1.00 95.69 86 ILE A C 1
ATOM 715 O O . ILE A 1 86 ? 9.597 -3.109 1.057 1.00 95.69 86 ILE A O 1
ATOM 719 N N . TRP A 1 87 ? 8.208 -3.081 -0.717 1.00 95.81 87 TRP A N 1
ATOM 720 C CA . TRP A 1 87 ? 8.263 -4.503 -1.008 1.00 95.81 87 TRP A CA 1
ATOM 721 C C . TRP A 1 87 ? 8.740 -4.750 -2.436 1.00 95.81 87 TRP A C 1
ATOM 723 O O . TRP A 1 87 ? 8.097 -4.362 -3.412 1.00 95.81 87 TRP A O 1
ATOM 733 N N . GLU A 1 88 ? 9.876 -5.431 -2.551 1.00 93.31 88 GLU A N 1
ATOM 734 C CA . GLU A 1 88 ? 10.361 -5.994 -3.807 1.00 93.31 88 GLU A CA 1
ATOM 735 C C . GLU A 1 88 ? 9.632 -7.308 -4.089 1.00 93.31 88 GLU A C 1
ATOM 737 O O . GLU A 1 88 ? 9.802 -8.283 -3.367 1.00 93.31 88 GLU A O 1
ATOM 742 N N . ALA A 1 89 ? 8.806 -7.335 -5.134 1.00 89.81 89 ALA A N 1
ATOM 743 C CA . ALA A 1 89 ? 7.851 -8.412 -5.397 1.00 89.81 89 ALA A CA 1
ATOM 744 C C . ALA A 1 89 ? 8.484 -9.794 -5.678 1.00 89.81 89 ALA A C 1
ATOM 746 O O . ALA A 1 89 ? 7.796 -10.814 -5.632 1.00 89.81 89 ALA A O 1
ATOM 747 N N . GLU A 1 90 ? 9.782 -9.842 -5.984 1.00 86.69 90 GLU A N 1
ATOM 748 C CA . GLU A 1 90 ? 10.553 -11.091 -6.114 1.00 86.69 90 GLU A CA 1
ATOM 749 C C . GLU A 1 90 ? 10.936 -11.695 -4.752 1.00 86.69 90 GLU A C 1
ATOM 751 O O . GLU A 1 90 ? 11.309 -12.865 -4.671 1.00 86.69 90 GLU A O 1
ATOM 756 N N . MET A 1 91 ? 10.807 -10.915 -3.679 1.00 90.44 91 MET A N 1
ATOM 757 C CA . MET A 1 91 ? 11.080 -11.303 -2.302 1.00 90.44 91 MET A CA 1
ATOM 758 C C . MET A 1 91 ? 9.775 -11.584 -1.550 1.00 90.44 91 MET A C 1
ATOM 760 O O . MET A 1 91 ? 8.686 -11.161 -1.951 1.00 90.44 91 MET A O 1
ATOM 764 N N . ALA A 1 92 ? 9.885 -12.279 -0.417 1.00 93.31 92 ALA A N 1
ATOM 765 C CA . ALA A 1 92 ? 8.766 -12.408 0.510 1.00 93.31 92 ALA A CA 1
ATOM 766 C C . ALA A 1 92 ? 8.285 -11.019 0.965 1.00 93.31 92 ALA A C 1
ATOM 768 O O . ALA A 1 92 ? 9.097 -10.109 1.145 1.00 93.31 92 ALA A O 1
ATOM 769 N N . MET A 1 93 ? 6.969 -10.870 1.148 1.00 95.69 93 MET A N 1
ATOM 770 C CA . MET A 1 93 ? 6.386 -9.632 1.663 1.00 95.69 93 MET A CA 1
ATOM 771 C C . MET A 1 93 ? 6.992 -9.323 3.039 1.00 95.69 93 MET A C 1
ATOM 773 O O . MET A 1 93 ? 6.935 -10.194 3.911 1.00 95.69 93 MET A O 1
ATOM 777 N N . PRO A 1 94 ? 7.581 -8.129 3.243 1.00 95.19 94 PRO A N 1
ATOM 778 C CA . PRO A 1 94 ? 8.032 -7.708 4.560 1.00 95.19 94 PRO A CA 1
ATOM 779 C C . PRO A 1 94 ? 6.865 -7.683 5.549 1.00 95.19 94 PRO A C 1
ATOM 781 O O . PRO A 1 94 ? 5.705 -7.555 5.155 1.00 95.19 94 PRO A O 1
ATOM 784 N N . GLU A 1 95 ? 7.170 -7.751 6.839 1.00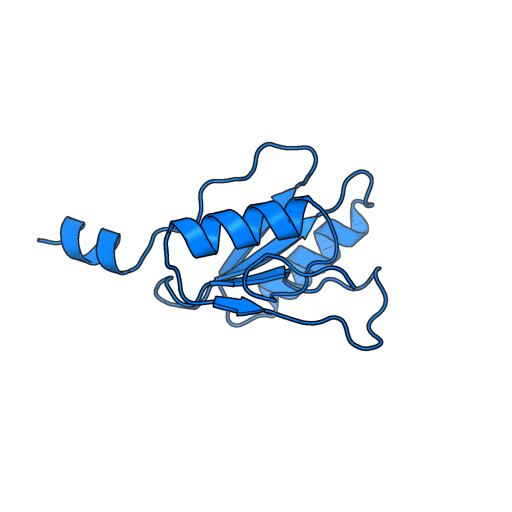 93.69 95 GLU A N 1
ATOM 785 C CA . GLU A 1 95 ? 6.154 -7.519 7.864 1.00 93.69 95 GLU A CA 1
ATOM 786 C C . GLU A 1 95 ? 5.562 -6.111 7.719 1.00 93.69 95 GLU A C 1
ATOM 788 O O . GLU A 1 95 ? 6.240 -5.160 7.297 1.00 93.69 95 GLU A O 1
ATOM 793 N N . LEU A 1 96 ? 4.274 -5.984 8.043 1.00 93.75 96 LEU A N 1
ATOM 794 C CA . LEU A 1 96 ? 3.616 -4.686 8.047 1.00 93.75 96 LEU A CA 1
ATOM 795 C C . LEU A 1 96 ? 4.251 -3.783 9.117 1.00 93.75 96 LEU A C 1
ATOM 797 O O . LEU A 1 96 ? 4.673 -4.273 10.168 1.00 93.75 96 LEU A O 1
ATOM 801 N N . PRO A 1 97 ? 4.305 -2.459 8.889 1.00 91.38 97 PRO A N 1
ATOM 802 C CA . PRO A 1 97 ? 4.789 -1.521 9.894 1.00 91.38 97 PRO A CA 1
ATOM 803 C C . PRO A 1 97 ? 4.056 -1.676 11.236 1.00 91.38 97 PRO A C 1
ATOM 805 O O . PRO A 1 97 ? 2.861 -1.992 11.276 1.00 91.38 97 PRO A O 1
ATOM 808 N N . THR A 1 98 ? 4.749 -1.411 12.344 1.00 84.38 98 THR A N 1
ATOM 809 C CA . THR A 1 98 ? 4.173 -1.536 13.690 1.00 84.38 98 THR A CA 1
ATOM 810 C C . THR A 1 98 ? 2.944 -0.639 13.859 1.00 84.38 98 THR A C 1
ATOM 812 O O . THR A 1 98 ? 2.960 0.548 13.528 1.00 84.38 98 THR A O 1
ATOM 815 N N . HIS A 1 99 ? 1.868 -1.222 14.383 1.00 76.50 99 HIS A N 1
ATOM 816 C CA . HIS A 1 99 ? 0.577 -0.567 14.594 1.00 76.50 99 HIS A CA 1
ATOM 817 C C . HIS A 1 99 ? 0.593 0.329 15.848 1.00 76.50 99 HIS A C 1
ATOM 819 O O . HIS A 1 99 ? 1.194 -0.052 16.851 1.00 76.50 99 HIS A O 1
ATOM 825 N N . LYS A 1 100 ? -0.146 1.456 15.853 1.00 65.06 100 LYS A N 1
ATOM 826 C CA . LYS A 1 100 ? -0.275 2.365 17.026 1.00 65.06 100 LYS A CA 1
ATOM 827 C C . LYS A 1 100 ? -0.582 1.629 18.341 1.00 65.06 100 LYS A C 1
ATOM 829 O O . LYS A 1 100 ? 0.167 1.736 19.298 1.00 65.06 100 LYS A O 1
ATOM 834 N N . THR A 1 101 ? -1.640 0.818 18.350 1.00 59.00 101 THR A N 1
ATOM 835 C CA . THR A 1 101 ? -2.078 0.005 19.502 1.00 59.00 101 THR A CA 1
ATOM 836 C C . THR A 1 101 ? -1.021 -0.956 20.064 1.00 59.00 101 THR A C 1
ATOM 838 O O . THR A 1 101 ? -1.000 -1.167 21.267 1.00 59.00 101 THR A O 1
ATOM 841 N N . GLN A 1 102 ? -0.099 -1.495 19.254 1.00 56.62 102 GLN A N 1
ATOM 842 C CA . GLN A 1 102 ? 0.991 -2.338 19.782 1.00 56.62 102 GLN A CA 1
ATOM 843 C C . GLN A 1 102 ? 2.091 -1.532 20.484 1.00 56.62 102 GLN A C 1
ATOM 845 O O . GLN A 1 102 ? 2.860 -2.094 21.259 1.00 56.62 102 GLN A O 1
ATOM 850 N N . ILE A 1 103 ? 2.204 -0.235 20.187 1.00 58.16 103 ILE A N 1
ATOM 851 C CA . ILE A 1 103 ? 3.136 0.662 20.875 1.00 58.16 103 ILE A CA 1
ATOM 852 C C . ILE A 1 103 ? 2.544 1.035 22.241 1.00 58.16 103 ILE A C 1
ATOM 854 O O . ILE A 1 103 ? 3.244 0.951 23.241 1.00 58.16 103 ILE A O 1
ATOM 858 N N . GLU A 1 104 ? 1.241 1.330 22.295 1.00 54.69 104 GLU A N 1
ATOM 859 C CA . GLU A 1 104 ? 0.535 1.669 23.541 1.00 54.69 104 GLU A CA 1
ATOM 860 C C . GLU A 1 104 ? 0.519 0.511 24.559 1.00 54.69 104 GLU A C 1
ATOM 862 O O . GLU A 1 104 ? 0.763 0.752 25.733 1.00 54.69 104 GLU A O 1
ATOM 867 N N . GLU A 1 105 ? 0.335 -0.746 24.131 1.00 54.97 105 GLU A N 1
ATOM 868 C CA . GLU A 1 105 ? 0.384 -1.919 25.034 1.00 54.97 105 GLU A CA 1
ATOM 869 C C . GLU A 1 105 ? 1.799 -2.292 25.515 1.00 54.97 105 GLU A C 1
ATOM 871 O O . GLU A 1 105 ? 1.949 -3.106 26.423 1.00 54.97 105 GLU A O 1
ATOM 876 N N . LYS A 1 106 ? 2.854 -1.755 24.890 1.00 50.66 106 LYS A N 1
ATOM 877 C CA . LYS A 1 106 ? 4.249 -2.054 25.254 1.00 50.66 106 LYS A CA 1
ATOM 878 C C . LYS A 1 106 ? 4.846 -1.020 26.214 1.00 50.66 106 LYS A C 1
ATOM 880 O O . LYS A 1 106 ? 5.876 -1.299 26.829 1.00 50.66 106 LYS A O 1
ATOM 885 N N . ASP A 1 107 ? 4.207 0.142 26.320 1.00 51.88 107 ASP A N 1
ATOM 886 C CA . ASP A 1 107 ? 4.585 1.238 27.215 1.00 51.88 107 ASP A CA 1
ATOM 887 C C . ASP A 1 107 ? 3.786 1.235 28.544 1.00 51.88 107 ASP A C 1
ATOM 889 O O . ASP A 1 107 ? 4.030 2.092 29.399 1.00 51.88 107 ASP A O 1
ATOM 893 N N . GLU A 1 108 ? 2.876 0.267 28.739 1.00 46.47 108 GLU A N 1
ATOM 894 C CA . GLU A 1 108 ? 2.127 -0.012 29.986 1.00 46.47 108 GLU A CA 1
ATOM 895 C C . GLU A 1 108 ? 2.715 -1.205 30.767 1.00 46.47 108 GLU A C 1
ATOM 897 O O . GLU A 1 108 ? 2.802 -1.106 32.016 1.00 46.47 108 GLU A O 1
#

Foldseek 3Di:
DDADPVRHDDDDPVLVVVVVVCVVVPFDKAADDDDVNDPLQWDFRIWGCFDPPFIEGEGEDEPPDDPVSVVNLVVVCVVDPHHYHYHDPVDDRDDDHDGPVVVVVVVD

InterPro domains:
  IPR009553 Protein of unknown function DUF1173 [PF06666] (1-88)